Protein AF-A0A2R2ISF5-F1 (afdb_monomer_lite)

Secondary structure (DSSP, 8-state):
-PPEES-SS-EEEE-TT-TT-EEEEEEEEETTEEEEEEETTSTTSSPEEEEEE-HHHHHHHHHHHHHHHHHH-

pLDDT: mean 74.79, std 13.17, range [42.44, 94.19]

Radius of gyration: 12.82 Å; chains: 1; bounding box: 35×30×29 Å

Structure (mmCIF, N/CA/C/O backbone):
data_AF-A0A2R2ISF5-F1
#
_entry.id   AF-A0A2R2ISF5-F1
#
loop_
_atom_site.group_PDB
_atom_site.id
_atom_site.type_symbol
_atom_site.label_atom_id
_atom_site.label_alt_id
_atom_site.label_comp_id
_atom_site.label_asym_id
_atom_site.label_entity_id
_atom_site.label_seq_id
_atom_site.pdbx_PDB_ins_code
_atom_site.Cartn_x
_atom_site.Cartn_y
_atom_site.Cartn_z
_atom_site.occupancy
_atom_site.B_iso_or_equiv
_atom_site.auth_seq_id
_atom_site.auth_comp_id
_atom_site.auth_asym_id
_atom_site.auth_atom_id
_atom_site.pdbx_PDB_model_num
ATOM 1 N N . MET A 1 1 ? -17.315 -8.406 2.892 1.00 42.44 1 MET A N 1
ATOM 2 C CA . MET A 1 1 ? -16.655 -7.307 3.628 1.00 42.44 1 MET A CA 1
ATOM 3 C C . MET A 1 1 ? -15.537 -6.811 2.729 1.00 42.44 1 MET A C 1
ATOM 5 O O . MET A 1 1 ? -14.703 -7.631 2.374 1.00 42.44 1 MET A O 1
ATOM 9 N N . GLY A 1 2 ? -15.619 -5.571 2.241 1.00 65.19 2 GLY A N 1
ATOM 10 C CA . GLY A 1 2 ? -14.640 -4.990 1.309 1.00 65.19 2 GLY A CA 1
ATOM 11 C C . GLY A 1 2 ? -13.500 -4.296 2.053 1.00 65.19 2 GLY A C 1
ATOM 12 O O . GLY A 1 2 ? -13.689 -3.909 3.206 1.00 65.19 2 GLY A O 1
ATOM 13 N N . ALA A 1 3 ? -12.339 -4.182 1.410 1.00 71.31 3 ALA A N 1
ATOM 14 C CA . ALA A 1 3 ? -11.230 -3.373 1.903 1.00 71.31 3 ALA A CA 1
ATOM 15 C C . ALA A 1 3 ? -11.483 -1.886 1.602 1.00 71.31 3 ALA A C 1
ATOM 17 O O . ALA A 1 3 ? -12.154 -1.559 0.623 1.00 71.31 3 ALA A O 1
ATOM 18 N N . VAL A 1 4 ? -10.972 -1.001 2.456 1.00 72.44 4 VAL A N 1
ATOM 19 C CA . VAL A 1 4 ? -10.951 0.449 2.208 1.00 72.44 4 VAL A CA 1
ATOM 20 C C . VAL A 1 4 ? -9.550 0.814 1.739 1.00 72.44 4 VAL A C 1
ATOM 22 O O . VAL A 1 4 ? -8.592 0.499 2.438 1.00 72.44 4 VAL A O 1
ATOM 25 N N . HIS A 1 5 ? -9.430 1.435 0.569 1.00 71.62 5 HIS A N 1
ATOM 26 C CA . HIS A 1 5 ? -8.150 1.818 -0.028 1.00 71.62 5 HIS A CA 1
ATOM 27 C C . HIS A 1 5 ? -7.842 3.272 0.337 1.00 71.62 5 HIS A C 1
ATOM 29 O O . HIS A 1 5 ? -8.746 4.105 0.360 1.00 71.62 5 HIS A O 1
ATOM 35 N N . PHE A 1 6 ? -6.588 3.556 0.685 1.00 65.56 6 PHE A N 1
ATOM 36 C CA . PHE A 1 6 ? -6.149 4.902 1.086 1.00 65.56 6 PHE A CA 1
ATOM 37 C C . PHE A 1 6 ? -5.281 5.586 0.033 1.00 65.56 6 PHE A C 1
ATOM 39 O O . PHE A 1 6 ? -5.167 6.803 0.046 1.00 65.56 6 PHE A O 1
ATOM 46 N N . LEU A 1 7 ? -4.685 4.807 -0.871 1.00 65.94 7 LEU A N 1
ATOM 47 C CA . LEU A 1 7 ? -4.071 5.305 -2.097 1.00 65.94 7 LEU A CA 1
ATOM 48 C C . LEU A 1 7 ? -4.968 4.839 -3.241 1.00 65.94 7 LEU A C 1
ATOM 50 O O . LEU A 1 7 ? -5.004 3.643 -3.530 1.00 65.94 7 LEU A O 1
ATOM 54 N N . ASP A 1 8 ? -5.735 5.767 -3.817 1.00 51.09 8 ASP A N 1
ATOM 55 C CA . ASP A 1 8 ? -6.603 5.488 -4.972 1.00 51.09 8 ASP A CA 1
ATOM 56 C C . ASP A 1 8 ? -5.778 5.263 -6.249 1.00 51.09 8 ASP A C 1
ATOM 58 O O . ASP A 1 8 ? -6.159 4.461 -7.102 1.00 51.09 8 ASP A O 1
ATOM 62 N N . ASP A 1 9 ? -4.618 5.918 -6.347 1.00 52.84 9 ASP A N 1
ATOM 63 C CA . ASP A 1 9 ? -3.678 5.755 -7.449 1.00 52.84 9 ASP A CA 1
ATOM 64 C C . ASP A 1 9 ? -2.578 4.762 -7.053 1.00 52.84 9 ASP A C 1
ATOM 66 O O . ASP A 1 9 ? -1.870 4.937 -6.059 1.00 52.84 9 ASP A O 1
ATOM 70 N N . GLN A 1 10 ? -2.429 3.691 -7.832 1.00 55.53 10 GLN A N 1
ATOM 71 C CA . GLN A 1 10 ? -1.304 2.768 -7.706 1.00 55.53 10 GLN A CA 1
ATOM 72 C C . GLN A 1 10 ? -0.020 3.527 -8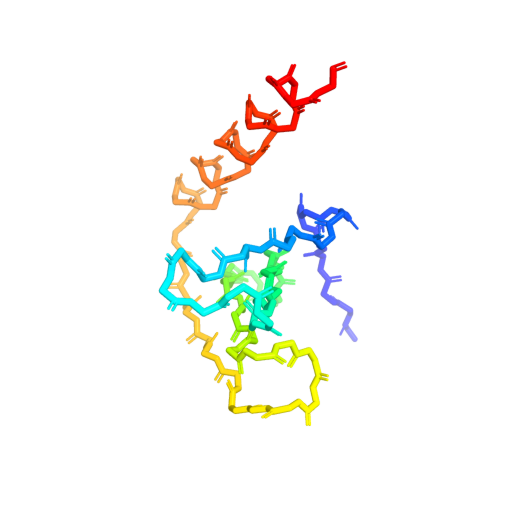.041 1.00 55.53 10 GLN A C 1
ATOM 74 O O . GLN A 1 10 ? 0.180 3.977 -9.170 1.00 55.53 10 GLN A O 1
ATOM 79 N N . PHE A 1 11 ? 0.862 3.685 -7.058 1.00 60.06 11 PHE A N 1
ATOM 80 C CA . PHE A 1 11 ? 2.152 4.319 -7.294 1.00 60.06 11 PHE A CA 1
ATOM 81 C C . PHE A 1 11 ? 3.094 3.303 -7.926 1.00 60.06 11 PHE A C 1
ATOM 83 O O . PHE A 1 11 ? 3.421 2.286 -7.308 1.00 60.06 11 PHE A O 1
ATOM 90 N N . LEU A 1 12 ? 3.542 3.608 -9.144 1.00 58.12 12 LEU A N 1
ATOM 91 C CA . LEU A 1 12 ? 4.603 2.872 -9.817 1.00 58.12 12 LEU A CA 1
ATOM 92 C C . LEU A 1 12 ? 5.948 3.350 -9.268 1.00 58.12 12 LEU A C 1
ATOM 94 O O . LEU A 1 12 ? 6.370 4.484 -9.502 1.00 58.12 12 LEU A O 1
ATOM 98 N N . LEU A 1 13 ? 6.630 2.487 -8.522 1.00 63.28 13 LEU A N 1
ATOM 99 C CA . LEU A 1 13 ? 8.037 2.686 -8.199 1.00 63.28 13 LEU A CA 1
ATOM 100 C C . LEU A 1 13 ? 8.875 2.012 -9.282 1.00 63.28 13 LEU A C 1
ATOM 102 O O . LEU A 1 13 ? 8.860 0.788 -9.399 1.00 63.28 13 LEU A O 1
ATOM 106 N N . ALA A 1 14 ? 9.623 2.802 -10.048 1.00 58.62 14 ALA A N 1
ATOM 107 C CA . ALA A 1 14 ? 10.653 2.272 -10.932 1.00 58.62 14 ALA A CA 1
ATOM 108 C C . ALA A 1 14 ? 11.863 1.825 -10.096 1.00 58.62 14 ALA A C 1
ATOM 110 O O . ALA A 1 14 ? 12.372 2.598 -9.272 1.00 58.62 14 ALA A O 1
ATOM 111 N N . ASP A 1 15 ? 12.337 0.594 -10.296 1.00 59.81 15 ASP A N 1
ATOM 112 C CA . ASP A 1 15 ? 13.622 0.174 -9.737 1.00 59.81 15 ASP A CA 1
ATOM 113 C C . ASP A 1 15 ? 14.748 0.960 -10.423 1.00 59.81 15 ASP A C 1
ATOM 115 O O . ASP A 1 15 ? 15.009 0.809 -11.613 1.00 59.81 15 ASP A O 1
AT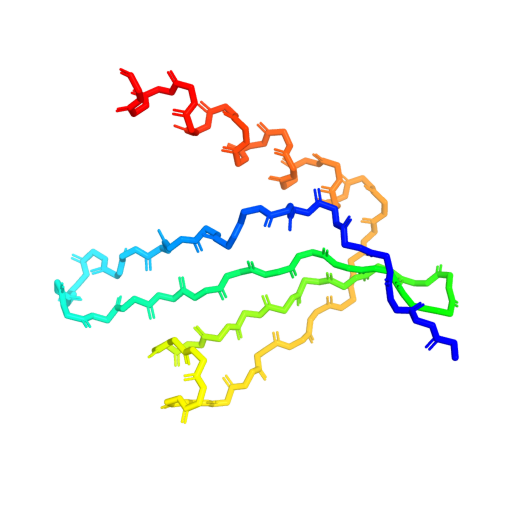OM 119 N N . ALA A 1 16 ? 15.470 1.785 -9.662 1.00 55.81 16 ALA A N 1
ATOM 120 C CA . ALA A 1 16 ? 16.597 2.566 -10.174 1.00 55.81 16 ALA A CA 1
ATOM 121 C C . ALA A 1 16 ? 17.768 1.707 -10.701 1.00 55.81 16 ALA A C 1
ATOM 123 O O . ALA A 1 16 ? 18.751 2.252 -11.207 1.00 55.81 16 ALA A O 1
ATOM 124 N N . ARG A 1 17 ? 17.725 0.382 -10.514 1.00 57.38 17 ARG A N 1
ATOM 125 C CA . ARG A 1 17 ? 18.732 -0.564 -11.009 1.00 57.38 17 ARG A CA 1
ATOM 126 C C . ARG A 1 17 ? 18.348 -1.217 -12.331 1.00 57.38 17 ARG A C 1
ATOM 128 O O . ARG A 1 17 ? 19.249 -1.727 -12.994 1.00 57.38 17 ARG A O 1
ATOM 135 N N . ASP A 1 18 ? 17.066 -1.231 -12.682 1.00 54.66 18 ASP A N 1
ATOM 136 C CA . ASP A 1 18 ? 16.561 -1.920 -13.865 1.00 54.66 18 ASP A CA 1
ATOM 137 C C . ASP A 1 18 ? 15.306 -1.196 -14.375 1.00 54.66 18 ASP A C 1
ATOM 139 O O . ASP A 1 18 ? 14.213 -1.362 -13.835 1.00 54.66 18 ASP A O 1
ATOM 143 N N . ASP A 1 19 ? 15.471 -0.382 -15.424 1.00 56.56 19 ASP A N 1
ATOM 144 C CA . ASP A 1 19 ? 14.442 0.520 -15.978 1.00 56.56 19 ASP A CA 1
ATOM 145 C C . ASP A 1 19 ? 13.152 -0.200 -16.442 1.00 56.56 19 ASP A C 1
ATOM 147 O O . ASP A 1 19 ? 12.191 0.446 -16.855 1.00 56.56 19 ASP A O 1
ATOM 151 N N . ALA A 1 20 ? 13.128 -1.535 -16.419 1.00 60.12 20 ALA A N 1
ATOM 152 C CA . ALA A 1 20 ? 12.012 -2.364 -16.863 1.00 60.12 20 ALA A CA 1
ATOM 153 C C . ALA A 1 20 ? 11.136 -2.916 -15.725 1.00 60.12 20 ALA A C 1
ATOM 155 O O . ALA A 1 20 ? 10.083 -3.490 -16.011 1.00 60.12 20 ALA A O 1
ATOM 156 N N . VAL A 1 21 ? 11.559 -2.806 -14.460 1.00 63.75 21 VAL A N 1
ATOM 157 C CA . VAL A 1 21 ? 10.823 -3.391 -13.332 1.00 63.75 21 VAL A CA 1
ATOM 158 C C . VAL A 1 21 ? 10.026 -2.304 -12.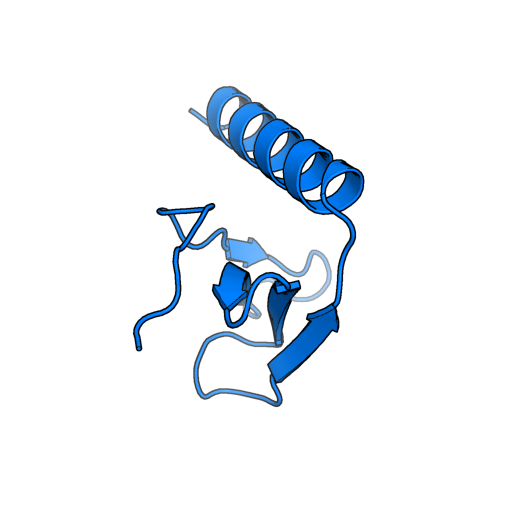625 1.00 63.75 21 VAL A C 1
ATOM 160 O O . VAL A 1 21 ? 10.558 -1.492 -11.869 1.00 63.75 21 VAL A O 1
ATOM 163 N N . GLU A 1 22 ? 8.722 -2.318 -12.871 1.00 68.88 22 GLU A N 1
ATOM 164 C CA . GLU A 1 22 ? 7.758 -1.506 -12.142 1.00 68.88 22 GLU A CA 1
ATOM 165 C C . GLU A 1 22 ? 7.309 -2.256 -10.884 1.00 68.88 22 GLU A C 1
ATOM 167 O O . GLU A 1 22 ? 7.068 -3.466 -10.903 1.00 68.88 22 GLU A O 1
ATOM 172 N N . HIS A 1 23 ? 7.208 -1.550 -9.765 1.00 74.38 23 HIS A N 1
ATOM 173 C CA . HIS A 1 23 ? 6.593 -2.062 -8.548 1.00 74.38 23 HIS A CA 1
ATOM 174 C C . HIS A 1 23 ? 5.317 -1.296 -8.264 1.00 74.38 23 HIS A C 1
ATOM 176 O O . HIS A 1 23 ? 5.289 -0.075 -8.393 1.00 74.38 23 HIS A O 1
ATOM 182 N N . GLU A 1 24 ? 4.297 -2.004 -7.803 1.00 77.50 24 GLU A N 1
ATOM 183 C CA . GLU A 1 24 ? 3.036 -1.388 -7.408 1.00 77.50 24 GLU A CA 1
ATOM 184 C C . GLU A 1 24 ? 2.873 -1.442 -5.894 1.00 77.50 24 GLU A C 1
ATOM 186 O O . GLU A 1 24 ? 3.216 -2.436 -5.242 1.00 77.50 24 GLU A O 1
ATOM 191 N N . LEU A 1 25 ? 2.338 -0.357 -5.345 1.00 81.00 25 LEU A N 1
ATOM 192 C CA . LEU A 1 25 ? 2.055 -0.194 -3.927 1.00 81.00 25 LEU A CA 1
ATOM 193 C C . LEU A 1 25 ? 0.563 0.036 -3.712 1.00 81.00 25 LEU A C 1
ATOM 195 O O . LEU A 1 25 ? -0.058 0.831 -4.413 1.00 81.00 25 LEU A O 1
ATOM 199 N N . GLU A 1 26 ? 0.014 -0.603 -2.686 1.00 84.44 26 GLU A N 1
ATOM 200 C CA . GLU A 1 26 ? -1.362 -0.396 -2.244 1.00 84.44 26 GLU A CA 1
ATOM 201 C C . GLU A 1 26 ? -1.419 -0.277 -0.718 1.00 84.44 26 GLU A C 1
ATOM 203 O O . GLU A 1 26 ? -0.906 -1.131 0.011 1.00 84.44 26 GLU A O 1
ATOM 208 N N . LEU A 1 27 ? -2.088 0.771 -0.232 1.00 87.62 27 LEU A N 1
ATOM 209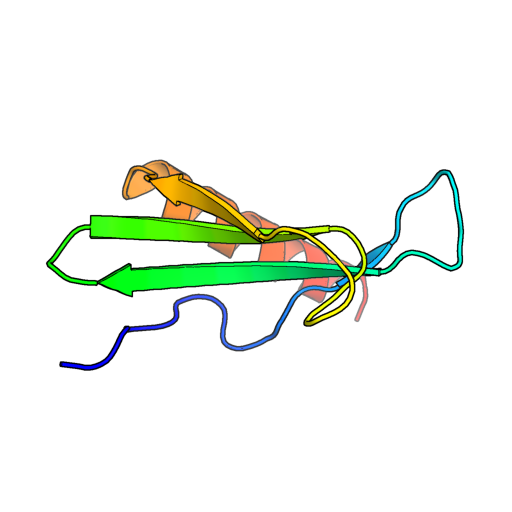 C CA . LEU A 1 27 ? -2.470 0.922 1.171 1.00 87.62 27 LEU A CA 1
ATOM 210 C C . LEU A 1 27 ? -3.951 0.598 1.325 1.00 87.62 27 LEU A C 1
ATOM 212 O O . LEU A 1 27 ? -4.792 1.238 0.692 1.00 87.62 27 LEU A O 1
ATOM 216 N N . PHE A 1 28 ? -4.278 -0.347 2.204 1.00 87.75 28 PHE A N 1
ATOM 217 C CA . PHE A 1 28 ? -5.669 -0.718 2.453 1.00 87.75 28 PHE A CA 1
ATOM 218 C C . PHE A 1 28 ? -5.941 -1.111 3.910 1.00 87.75 28 PHE A C 1
ATOM 220 O O . PHE A 1 28 ? -5.041 -1.501 4.658 1.00 87.75 28 PHE A O 1
ATOM 227 N N . GLU A 1 29 ? -7.205 -1.021 4.323 1.00 90.00 29 GLU A N 1
ATOM 228 C CA . GLU A 1 29 ? -7.703 -1.462 5.627 1.00 90.00 29 GLU A CA 1
ATOM 229 C C . GLU A 1 29 ? -8.682 -2.624 5.475 1.00 90.00 29 GLU A C 1
ATOM 231 O O . GLU A 1 29 ? -9.602 -2.599 4.655 1.00 90.00 29 GLU A O 1
ATOM 236 N N . THR A 1 30 ? -8.498 -3.649 6.307 1.00 90.81 30 THR A N 1
ATOM 237 C CA . THR A 1 30 ? -9.438 -4.763 6.447 1.00 90.81 30 THR A CA 1
ATOM 238 C C . THR A 1 30 ? -9.462 -5.254 7.889 1.00 90.81 30 THR A C 1
ATOM 240 O O . THR A 1 30 ? -8.431 -5.338 8.554 1.00 90.81 30 THR A O 1
ATOM 243 N N . GLY A 1 31 ? -10.655 -5.545 8.412 1.00 89.94 31 GLY A N 1
ATOM 244 C CA . GLY A 1 31 ? -10.817 -6.022 9.791 1.00 89.94 31 GLY A CA 1
ATOM 245 C C . GLY A 1 31 ? -10.274 -5.067 10.867 1.00 89.94 31 GLY A C 1
ATOM 246 O O . GLY A 1 31 ? -9.859 -5.536 11.923 1.00 89.94 31 GLY A O 1
ATOM 247 N N . GLY A 1 32 ? -10.241 -3.755 10.598 1.00 87.69 32 GLY A N 1
ATOM 248 C CA . GLY A 1 32 ? -9.695 -2.734 11.505 1.00 87.69 32 GLY A CA 1
ATOM 249 C C . GLY A 1 32 ? -8.163 -2.684 11.565 1.00 87.69 32 GLY A C 1
ATOM 250 O O . GLY A 1 32 ? -7.604 -2.025 12.439 1.00 87.69 32 GLY A O 1
ATOM 251 N N . LYS A 1 33 ? -7.480 -3.394 10.663 1.00 90.25 33 LYS A N 1
ATOM 252 C CA . LYS A 1 33 ? -6.023 -3.396 10.522 1.00 90.25 33 LYS A CA 1
ATOM 253 C C . LYS A 1 33 ? -5.620 -2.790 9.188 1.00 90.25 33 LYS A C 1
ATOM 255 O O . LYS A 1 33 ? -6.324 -2.961 8.194 1.00 90.25 33 LYS A O 1
ATOM 260 N N . ARG A 1 34 ? -4.470 -2.118 9.174 1.00 90.56 34 ARG A N 1
ATOM 261 C CA . ARG A 1 34 ? -3.929 -1.426 8.001 1.00 90.56 34 ARG A CA 1
ATOM 262 C C . ARG A 1 34 ? -2.759 -2.196 7.429 1.00 90.56 34 ARG A C 1
ATOM 264 O O . ARG A 1 34 ? -1.933 -2.726 8.173 1.00 90.56 34 ARG A O 1
ATOM 271 N N . TYR A 1 35 ? -2.698 -2.231 6.110 1.00 91.25 35 TYR A N 1
ATOM 272 C CA . TYR A 1 35 ? -1.718 -3.005 5.379 1.00 91.25 35 TYR A CA 1
ATOM 273 C C . TYR A 1 35 ? -1.105 -2.185 4.257 1.00 91.25 35 TYR A C 1
ATOM 275 O O . TYR A 1 35 ? -1.804 -1.453 3.559 1.00 91.25 35 TYR A O 1
ATOM 283 N N . LEU A 1 36 ? 0.200 -2.367 4.077 1.00 89.94 36 LEU A N 1
ATOM 284 C CA . LEU A 1 36 ? 0.908 -2.027 2.854 1.00 89.94 36 LEU A CA 1
ATOM 285 C C . LEU A 1 36 ? 1.128 -3.318 2.067 1.00 89.94 36 LEU A C 1
ATOM 287 O O . LEU A 1 36 ? 1.766 -4.248 2.573 1.00 89.94 36 LEU A O 1
ATOM 291 N N . ARG A 1 37 ? 0.610 -3.372 0.843 1.00 89.00 37 ARG A N 1
ATOM 292 C CA . ARG A 1 37 ? 0.907 -4.430 -0.120 1.00 89.00 37 ARG A CA 1
ATOM 293 C C . ARG A 1 37 ? 1.847 -3.894 -1.186 1.00 89.00 37 ARG A C 1
ATOM 295 O O . ARG A 1 37 ? 1.649 -2.796 -1.696 1.00 89.00 37 ARG A O 1
ATOM 302 N N . ILE A 1 38 ? 2.869 -4.683 -1.491 1.00 85.88 38 ILE A N 1
ATOM 303 C CA . ILE A 1 38 ? 3.878 -4.368 -2.498 1.00 85.88 38 ILE A CA 1
ATOM 304 C C . ILE A 1 38 ? 3.936 -5.523 -3.490 1.00 85.88 38 ILE A C 1
ATOM 306 O O . ILE A 1 38 ? 4.230 -6.654 -3.094 1.00 85.88 38 ILE A O 1
ATOM 310 N N . TRP A 1 39 ? 3.704 -5.244 -4.769 1.00 85.44 39 TRP A N 1
ATOM 311 C CA . TRP A 1 39 ? 3.942 -6.206 -5.842 1.00 85.44 39 TRP A CA 1
ATOM 312 C C . TRP A 1 39 ? 5.304 -5.948 -6.469 1.00 85.44 39 TRP A C 1
ATOM 314 O O . TRP A 1 39 ? 5.522 -4.955 -7.167 1.00 85.44 39 TRP A O 1
ATOM 324 N N . VAL A 1 40 ? 6.246 -6.854 -6.206 1.00 78.12 40 VAL A N 1
ATOM 325 C CA . VAL A 1 40 ? 7.596 -6.756 -6.759 1.00 78.12 40 VAL A CA 1
ATOM 326 C C . VAL A 1 40 ? 7.572 -7.235 -8.215 1.00 78.12 40 VAL A C 1
ATOM 328 O O . VAL A 1 40 ? 7.396 -8.428 -8.451 1.00 78.12 40 VAL A O 1
ATOM 331 N N . GLY A 1 41 ? 7.745 -6.321 -9.178 1.00 74.88 41 GLY A N 1
ATOM 332 C CA . GLY A 1 41 ? 7.645 -6.612 -10.614 1.00 74.88 41 GLY A CA 1
ATOM 333 C C . GLY A 1 41 ? 6.262 -6.360 -11.222 1.00 74.88 41 GLY A C 1
ATOM 334 O O . GLY A 1 41 ? 6.033 -6.739 -12.371 1.00 74.88 41 GLY A O 1
ATOM 335 N N . GLY A 1 42 ? 5.351 -5.742 -10.465 1.00 69.94 42 GLY A N 1
ATOM 336 C CA . GLY A 1 42 ? 3.994 -5.409 -10.895 1.00 69.94 42 GLY A CA 1
ATOM 337 C C . GLY A 1 42 ? 2.986 -6.515 -10.588 1.00 69.94 42 GLY A C 1
ATOM 338 O O . GLY A 1 42 ? 3.348 -7.640 -10.210 1.00 69.94 42 GLY A O 1
ATOM 339 N N . ILE A 1 43 ? 1.697 -6.199 -10.720 1.00 69.50 43 ILE A N 1
ATOM 340 C CA . ILE A 1 43 ? 0.620 -7.156 -10.441 1.00 69.50 43 ILE A CA 1
ATOM 341 C C . ILE A 1 43 ? 0.755 -8.400 -11.336 1.00 69.50 43 ILE A C 1
ATOM 343 O O . ILE A 1 43 ? 0.840 -8.323 -12.559 1.00 69.50 43 ILE A O 1
ATOM 347 N N . GLY A 1 44 ? 0.738 -9.584 -10.715 1.00 69.69 44 GLY A N 1
ATOM 348 C CA . GLY A 1 44 ? 0.757 -10.878 -11.411 1.00 69.69 44 GLY A CA 1
ATOM 349 C C . GLY A 1 44 ? 2.141 -11.386 -11.839 1.00 69.69 44 GLY A C 1
ATOM 350 O O . GLY A 1 44 ? 2.246 -12.543 -12.242 1.00 69.69 44 GLY A O 1
ATOM 351 N N . ASN A 1 45 ? 3.196 -10.580 -11.693 1.00 67.12 45 ASN A N 1
ATOM 352 C CA . ASN A 1 45 ? 4.564 -10.933 -12.095 1.00 67.12 45 ASN A CA 1
ATOM 353 C C . ASN A 1 45 ? 5.451 -11.446 -10.947 1.00 67.12 45 ASN A C 1
ATOM 355 O O . ASN A 1 45 ? 6.600 -11.823 -11.178 1.00 67.12 45 ASN A O 1
ATOM 359 N N . GLY A 1 46 ? 4.946 -11.497 -9.712 1.00 66.75 46 GLY A N 1
ATOM 360 C CA . GLY A 1 46 ? 5.759 -11.875 -8.560 1.00 66.75 46 GLY A CA 1
ATOM 361 C C . GLY A 1 46 ? 4.974 -12.077 -7.264 1.00 66.75 46 GLY A C 1
ATOM 362 O O . GLY A 1 46 ? 3.751 -11.915 -7.237 1.00 66.75 46 GLY A O 1
ATOM 363 N N . PRO A 1 47 ? 5.669 -12.471 -6.182 1.00 73.94 47 PRO A N 1
ATOM 364 C CA . PRO A 1 47 ? 5.072 -12.567 -4.859 1.00 73.94 47 PRO A CA 1
ATOM 365 C C . PRO A 1 47 ? 4.692 -11.177 -4.343 1.00 73.94 47 PRO A C 1
ATOM 367 O O . PRO A 1 47 ? 5.459 -10.220 -4.471 1.00 73.94 47 PRO A O 1
ATOM 370 N N . GLU A 1 48 ? 3.524 -11.080 -3.714 1.00 83.81 48 GLU A N 1
ATOM 371 C CA . GLU A 1 48 ? 3.159 -9.889 -2.954 1.00 83.81 48 GLU A CA 1
ATOM 372 C C . GLU A 1 48 ? 3.816 -9.919 -1.571 1.00 83.81 48 GLU A C 1
ATOM 374 O O . GLU A 1 48 ? 3.841 -10.945 -0.885 1.00 83.81 48 GLU A O 1
ATOM 379 N N . ILE A 1 49 ? 4.354 -8.776 -1.158 1.00 85.88 49 ILE A N 1
ATOM 380 C CA . ILE A 1 49 ? 4.798 -8.552 0.213 1.00 85.88 49 ILE A CA 1
ATOM 381 C C . ILE A 1 49 ? 3.667 -7.828 0.926 1.00 85.88 49 ILE A C 1
ATOM 383 O O . ILE A 1 49 ? 3.257 -6.748 0.504 1.00 85.88 49 ILE A O 1
ATOM 387 N N . LEU A 1 50 ? 3.176 -8.427 2.009 1.00 90.31 50 LEU A N 1
ATOM 388 C CA . LEU A 1 50 ? 2.124 -7.856 2.836 1.00 90.31 50 LEU A CA 1
ATOM 389 C C . LEU A 1 50 ? 2.676 -7.497 4.215 1.00 90.31 50 LEU A C 1
ATOM 391 O O . LEU A 1 50 ? 3.111 -8.369 4.969 1.00 90.31 50 LEU A O 1
ATOM 395 N N . CYS A 1 51 ? 2.610 -6.214 4.554 1.00 91.19 51 CYS A N 1
ATOM 396 C CA . CYS A 1 51 ? 3.064 -5.681 5.831 1.00 91.19 51 CYS A CA 1
ATOM 397 C C . CYS A 1 51 ? 1.877 -5.086 6.591 1.00 91.19 51 CYS A C 1
ATOM 399 O O . CYS A 1 51 ? 1.227 -4.176 6.086 1.00 91.19 51 CYS A O 1
ATOM 401 N N . GLU A 1 52 ? 1.605 -5.565 7.808 1.00 94.19 52 GLU A N 1
ATOM 402 C CA . GLU A 1 52 ? 0.720 -4.850 8.738 1.00 94.19 52 GLU A CA 1
ATOM 403 C C . GLU A 1 52 ? 1.452 -3.602 9.240 1.00 94.19 52 GLU A C 1
ATOM 405 O O . GLU A 1 52 ? 2.607 -3.685 9.664 1.00 94.19 52 GLU A O 1
ATOM 410 N N . ILE A 1 53 ? 0.792 -2.451 9.175 1.00 91.38 53 ILE A N 1
ATOM 411 C CA . ILE A 1 53 ? 1.372 -1.156 9.534 1.00 91.38 53 ILE A CA 1
ATOM 412 C C . ILE A 1 53 ? 0.494 -0.431 10.550 1.00 91.38 53 ILE A C 1
ATOM 414 O O . ILE A 1 53 ? -0.709 -0.675 10.668 1.00 91.38 53 ILE A O 1
ATOM 418 N N . THR A 1 54 ? 1.103 0.484 11.296 1.00 92.25 54 THR A N 1
ATOM 419 C CA . THR A 1 54 ? 0.366 1.354 12.213 1.00 92.25 54 THR A CA 1
ATOM 420 C C . THR A 1 54 ? -0.373 2.458 11.458 1.00 92.25 54 THR A C 1
ATOM 422 O O . THR A 1 54 ? -0.084 2.755 10.300 1.00 92.25 54 THR A O 1
ATOM 425 N N . GLU A 1 55 ? -1.319 3.106 12.137 1.00 89.12 55 GLU A N 1
ATOM 426 C CA . GLU A 1 55 ? -2.015 4.287 11.613 1.00 89.12 5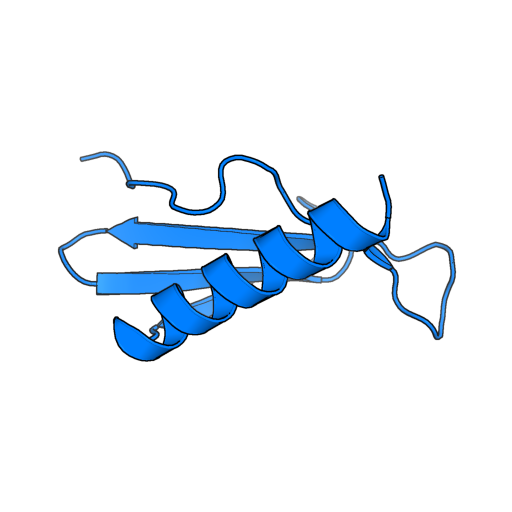5 GLU A CA 1
ATOM 427 C C . GLU A 1 55 ? -1.052 5.410 11.224 1.00 89.12 55 GLU A C 1
ATOM 429 O O . GLU A 1 55 ? -1.161 5.978 10.143 1.00 89.12 55 GLU A O 1
ATOM 434 N N . GLU A 1 56 ? -0.071 5.680 12.084 1.00 90.62 56 GLU A N 1
ATOM 435 C CA . GLU A 1 56 ? 0.919 6.726 11.848 1.00 90.62 56 GLU A CA 1
ATOM 436 C C . GLU A 1 56 ? 1.804 6.404 10.638 1.00 90.62 56 GLU A C 1
ATOM 438 O O . GLU A 1 56 ? 2.090 7.285 9.835 1.00 90.62 56 GLU A O 1
ATOM 443 N N . GLN A 1 57 ? 2.188 5.137 10.457 1.00 87.88 57 GLN A N 1
ATOM 444 C CA . GLN A 1 57 ? 2.935 4.707 9.272 1.00 87.88 57 GLN A CA 1
ATOM 445 C C . GLN A 1 57 ? 2.101 4.835 7.994 1.00 87.88 57 GLN A C 1
ATOM 447 O O . GLN A 1 57 ? 2.614 5.307 6.983 1.00 87.88 57 GLN A O 1
ATOM 452 N N . ALA A 1 58 ? 0.821 4.450 8.036 1.00 86.38 58 ALA A N 1
ATOM 453 C CA . ALA A 1 58 ? -0.087 4.600 6.900 1.00 86.38 58 ALA A CA 1
ATOM 454 C C . ALA A 1 58 ? -0.243 6.077 6.500 1.00 86.38 58 ALA A C 1
ATOM 456 O O . ALA A 1 58 ? -0.142 6.409 5.321 1.00 86.38 58 ALA A O 1
ATOM 457 N N . ARG A 1 59 ? -0.404 6.967 7.489 1.00 85.88 59 ARG A N 1
ATOM 458 C CA . ARG A 1 59 ? -0.492 8.419 7.289 1.00 85.88 59 ARG A CA 1
ATOM 459 C C . ARG A 1 59 ? 0.777 8.986 6.651 1.00 85.88 59 ARG A C 1
ATOM 461 O O . ARG A 1 59 ? 0.693 9.671 5.639 1.00 85.88 59 ARG A O 1
ATOM 468 N N . GLN A 1 60 ? 1.947 8.657 7.202 1.00 86.25 60 GLN A N 1
ATOM 469 C CA . GLN A 1 60 ? 3.239 9.112 6.672 1.00 86.25 60 GLN A CA 1
ATOM 470 C C . GLN A 1 60 ? 3.472 8.661 5.226 1.00 86.25 60 GLN A C 1
ATOM 472 O O . GLN A 1 60 ? 4.005 9.429 4.428 1.00 86.25 60 GLN A O 1
ATOM 477 N N . LEU A 1 61 ? 3.076 7.431 4.882 1.00 84.50 61 LEU A N 1
ATOM 478 C CA . LEU A 1 61 ? 3.189 6.916 3.517 1.00 84.50 61 LEU A CA 1
ATOM 479 C C . LEU A 1 61 ? 2.257 7.654 2.549 1.00 84.50 61 LEU A C 1
ATOM 481 O O . LEU A 1 61 ? 2.705 8.013 1.464 1.00 84.50 61 LEU A O 1
ATOM 485 N N . SER A 1 62 ? 1.007 7.919 2.948 1.00 81.44 62 SER A N 1
ATOM 486 C CA . SER A 1 62 ? 0.056 8.691 2.133 1.00 81.44 62 SER A CA 1
ATOM 487 C C . SER A 1 62 ? 0.578 10.100 1.851 1.00 81.44 62 SER A C 1
ATOM 489 O O . SER A 1 62 ? 0.677 10.506 0.698 1.00 81.44 62 SER A O 1
ATOM 491 N N . GLU A 1 63 ? 1.020 10.809 2.893 1.00 83.00 63 GLU A N 1
ATOM 492 C CA . GLU A 1 63 ? 1.556 12.173 2.775 1.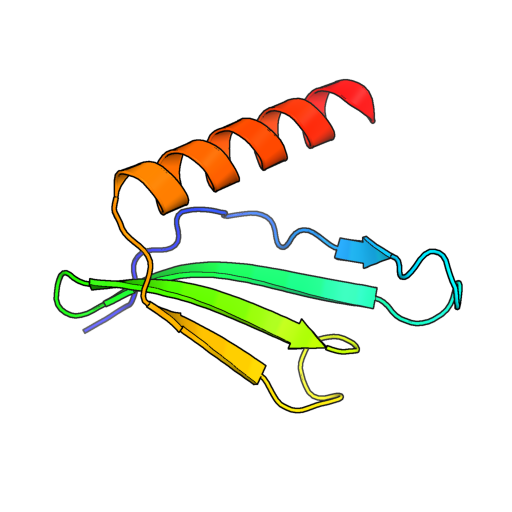00 83.00 63 GLU A CA 1
ATOM 493 C C . GLU A 1 63 ? 2.818 12.230 1.906 1.00 83.00 63 GLU A C 1
ATOM 495 O O . GLU A 1 63 ? 2.995 13.148 1.103 1.00 83.00 63 GLU A O 1
ATOM 500 N N . ALA A 1 64 ? 3.709 11.243 2.043 1.00 78.25 64 ALA A N 1
ATOM 501 C CA . ALA A 1 64 ? 4.902 11.151 1.211 1.00 78.25 64 ALA A CA 1
ATOM 502 C C . ALA A 1 64 ? 4.555 10.896 -0.263 1.00 78.25 64 ALA A C 1
ATOM 504 O O . ALA A 1 64 ? 5.184 11.495 -1.135 1.00 78.25 64 ALA A O 1
ATOM 505 N N . ALA A 1 65 ? 3.571 10.036 -0.538 1.00 77.06 65 ALA A N 1
ATOM 506 C CA . ALA A 1 65 ? 3.134 9.714 -1.892 1.00 77.06 65 ALA A CA 1
ATOM 507 C C . ALA A 1 65 ? 2.477 10.922 -2.584 1.00 77.06 65 ALA A C 1
ATOM 509 O O . ALA A 1 65 ? 2.869 11.268 -3.698 1.00 77.06 65 ALA A O 1
ATOM 510 N N . GLU A 1 66 ? 1.574 11.626 -1.894 1.00 74.94 66 GLU A N 1
ATOM 511 C CA . GLU A 1 66 ? 0.963 12.879 -2.368 1.00 74.94 66 GLU A CA 1
ATOM 512 C C . GLU A 1 66 ? 2.028 13.950 -2.649 1.00 74.94 66 GLU A C 1
ATOM 514 O O . GLU A 1 66 ? 2.074 14.530 -3.733 1.00 74.94 66 GLU A O 1
ATOM 519 N N . SER A 1 67 ? 2.970 14.145 -1.717 1.00 75.19 67 SER A N 1
ATOM 520 C CA . SER A 1 67 ? 4.063 15.107 -1.893 1.00 75.19 67 SER A CA 1
ATOM 521 C C . SER A 1 67 ? 4.988 14.762 -3.065 1.00 75.19 67 SER A C 1
ATOM 523 O O . SER A 1 67 ? 5.573 15.663 -3.670 1.00 75.19 67 SER A O 1
ATOM 525 N N . LEU A 1 68 ? 5.175 13.476 -3.370 1.00 68.00 68 LEU A N 1
ATOM 526 C CA . LEU A 1 68 ? 5.922 13.026 -4.542 1.00 68.00 68 LEU A CA 1
ATOM 527 C C . LEU A 1 68 ? 5.154 13.319 -5.831 1.00 68.00 68 LEU A C 1
ATOM 529 O O . LEU A 1 68 ? 5.758 13.857 -6.756 1.00 68.00 68 LEU A O 1
ATOM 533 N N . ALA A 1 69 ? 3.853 13.024 -5.877 1.00 67.75 69 ALA A N 1
ATOM 534 C CA . ALA A 1 69 ? 3.004 13.300 -7.034 1.00 67.75 69 ALA A CA 1
ATOM 535 C C . ALA A 1 69 ? 3.031 14.793 -7.412 1.00 67.75 69 ALA A C 1
ATOM 537 O O . ALA A 1 69 ? 3.333 15.120 -8.560 1.00 67.75 69 ALA A O 1
ATOM 538 N N . ASP A 1 70 ? 2.870 15.684 -6.426 1.00 69.56 70 ASP A N 1
ATOM 539 C CA . ASP A 1 70 ? 2.916 17.146 -6.603 1.00 69.56 70 ASP A CA 1
ATOM 540 C C . ASP A 1 70 ? 4.245 17.667 -7.180 1.00 69.56 70 ASP A C 1
ATOM 542 O O . ASP A 1 70 ? 4.309 18.752 -7.757 1.00 69.56 70 ASP A O 1
ATOM 546 N N . ARG A 1 71 ? 5.350 16.937 -6.983 1.00 59.28 71 ARG A N 1
ATOM 547 C CA . ARG A 1 71 ? 6.690 17.353 -7.437 1.00 59.28 71 ARG A CA 1
ATOM 548 C C . ARG A 1 71 ? 7.010 16.912 -8.859 1.00 59.28 71 ARG A C 1
ATOM 550 O O . ARG A 1 71 ? 8.007 17.381 -9.410 1.00 59.28 71 ARG A O 1
ATOM 557 N N . ILE A 1 72 ? 6.243 15.972 -9.399 1.00 58.22 72 ILE A N 1
ATOM 558 C CA . ILE A 1 72 ? 6.475 15.363 -10.714 1.00 58.22 72 ILE A CA 1
ATOM 559 C C . ILE A 1 72 ? 5.475 15.916 -11.752 1.00 58.22 72 ILE A C 1
ATOM 561 O O . ILE A 1 72 ? 5.744 15.836 -12.950 1.00 58.22 72 ILE A O 1
ATOM 565 N N . SER A 1 73 ? 4.365 16.515 -11.300 1.00 52.78 73 SER A N 1
ATOM 566 C CA . SER A 1 73 ? 3.398 17.293 -12.095 1.00 52.78 73 SER A CA 1
ATOM 567 C C . SER A 1 73 ? 3.875 18.704 -12.434 1.00 52.78 73 SER A C 1
ATOM 569 O O . SER A 1 73 ? 3.622 19.147 -13.578 1.00 52.78 73 SER A O 1
#

Foldseek 3Di:
DDKAWPDPDFDWDQDPVDNQATKTWTWIDDPNWIWIWIDGRDPPPHDIDIDTDDPVVSVVVSVVVVVVVVVVD

Sequence (73 aa):
MGAVHFLDDQFLLADARDDAVEHELELFETGGKRYLRIWVGGIGNGPEILCEITEEQARQLSEAAESLADRIS